Protein AF-A0A376FEC8-F1 (afdb_monomer_lite)

Structure (mmCIF, N/CA/C/O backbone):
data_AF-A0A376FEC8-F1
#
_entry.id   AF-A0A376FEC8-F1
#
loop_
_atom_site.group_PDB
_atom_site.id
_atom_site.type_symbol
_atom_site.label_atom_id
_atom_site.label_alt_id
_atom_site.label_comp_id
_atom_site.label_asym_id
_atom_site.label_entity_id
_atom_site.label_seq_id
_atom_site.pdbx_PDB_ins_code
_atom_site.Cartn_x
_atom_site.Cartn_y
_atom_site.Cartn_z
_atom_site.occupancy
_atom_site.B_iso_or_equiv
_atom_site.auth_seq_id
_atom_site.auth_comp_id
_atom_site.auth_asym_id
_atom_site.auth_atom_id
_atom_site.pdbx_PDB_model_num
ATOM 1 N N . MET A 1 1 ? -14.822 -19.844 12.388 1.00 41.56 1 MET A N 1
ATOM 2 C CA . MET A 1 1 ? -13.877 -18.928 13.060 1.00 41.56 1 MET A CA 1
ATOM 3 C C . MET A 1 1 ? -12.841 -18.533 12.018 1.00 41.56 1 MET A C 1
ATOM 5 O O . MET A 1 1 ? -12.032 -19.374 11.657 1.00 41.56 1 MET A O 1
ATOM 9 N N . ILE A 1 2 ? -12.930 -17.336 11.426 1.00 50.97 2 ILE A N 1
ATOM 10 C CA . ILE A 1 2 ? -11.861 -16.848 10.537 1.00 50.97 2 ILE A CA 1
ATOM 11 C C . ILE A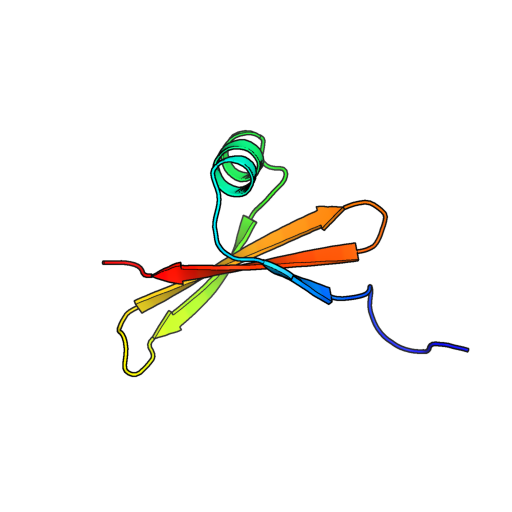 1 2 ? -10.722 -16.422 11.463 1.00 50.97 2 ILE A C 1
ATOM 13 O O . ILE A 1 2 ? -10.700 -15.307 11.974 1.00 50.97 2 ILE A O 1
ATOM 17 N N . ALA A 1 3 ? -9.844 -17.366 11.785 1.00 56.41 3 ALA A N 1
ATOM 18 C CA . ALA A 1 3 ? -8.583 -17.070 12.435 1.00 56.41 3 ALA A CA 1
ATOM 19 C C . ALA A 1 3 ? -7.635 -16.551 11.349 1.00 56.41 3 ALA A C 1
ATOM 21 O O . ALA A 1 3 ? -7.181 -17.320 10.508 1.00 56.41 3 ALA A O 1
ATOM 22 N N . GLY A 1 4 ? -7.381 -15.246 11.324 1.00 56.91 4 GLY A N 1
ATOM 23 C CA . GLY A 1 4 ? -6.396 -14.671 10.412 1.00 56.91 4 GLY A CA 1
ATOM 24 C C . GLY A 1 4 ? -6.783 -13.282 9.941 1.00 56.91 4 GLY A C 1
ATOM 25 O O . GLY A 1 4 ? -7.783 -13.133 9.257 1.00 56.91 4 GLY A O 1
ATOM 26 N N . SER A 1 5 ? -5.975 -12.303 10.353 1.00 72.19 5 SER A N 1
ATOM 27 C CA . SER A 1 5 ? -5.709 -10.980 9.769 1.00 72.19 5 SER A CA 1
ATOM 28 C C . SER A 1 5 ? -6.812 -10.275 8.963 1.00 72.19 5 SER A C 1
ATOM 30 O O . SER A 1 5 ? -7.331 -10.802 7.987 1.00 72.19 5 SER A O 1
ATOM 32 N N . LYS A 1 6 ? -7.067 -9.002 9.316 1.00 78.94 6 LYS A N 1
ATOM 33 C CA . LYS A 1 6 ? -7.939 -8.052 8.593 1.00 78.94 6 LYS A CA 1
ATOM 34 C C . LYS A 1 6 ? -7.912 -8.285 7.067 1.00 78.94 6 LYS A C 1
ATOM 36 O O . LYS A 1 6 ? -6.810 -8.340 6.512 1.00 78.94 6 LYS A O 1
ATOM 41 N N . PRO A 1 7 ? -9.074 -8.386 6.389 1.00 88.75 7 PRO A N 1
ATOM 42 C CA . PRO A 1 7 ? -9.132 -8.676 4.958 1.00 88.75 7 PRO A CA 1
ATOM 43 C C . PRO A 1 7 ? -8.314 -7.652 4.172 1.00 88.75 7 PRO A C 1
ATOM 45 O O . PRO A 1 7 ? -8.419 -6.447 4.415 1.00 88.75 7 PRO A O 1
ATOM 48 N N 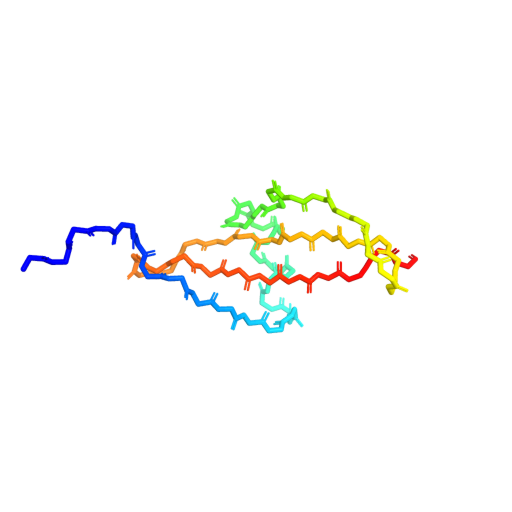. VAL A 1 8 ? -7.476 -8.140 3.256 1.00 90.69 8 VAL A N 1
ATOM 49 C CA . VAL A 1 8 ? -6.564 -7.300 2.474 1.00 90.69 8 VAL A CA 1
ATOM 50 C C . VAL A 1 8 ? -7.125 -7.099 1.075 1.00 90.69 8 VAL A C 1
ATOM 52 O O . VAL A 1 8 ? -7.320 -8.061 0.337 1.00 90.69 8 VAL A O 1
ATOM 55 N N . ILE A 1 9 ? -7.339 -5.844 0.695 1.00 92.06 9 ILE A N 1
ATOM 56 C CA . ILE A 1 9 ? -7.791 -5.459 -0.642 1.00 92.06 9 ILE A CA 1
ATOM 57 C C . ILE A 1 9 ? -6.626 -4.777 -1.353 1.00 92.06 9 ILE A C 1
ATOM 59 O O . ILE A 1 9 ? -5.988 -3.876 -0.804 1.00 92.06 9 ILE A O 1
ATOM 63 N N . ARG A 1 10 ? -6.333 -5.211 -2.580 1.00 93.19 10 ARG A N 1
ATOM 64 C CA . ARG A 1 10 ? -5.329 -4.580 -3.442 1.00 93.19 10 ARG A CA 1
ATOM 65 C C . ARG A 1 10 ? -6.015 -3.695 -4.468 1.00 93.19 10 ARG A C 1
ATOM 67 O O . ARG A 1 10 ? -6.925 -4.147 -5.154 1.00 93.19 10 ARG A O 1
ATOM 74 N N . ILE A 1 11 ? -5.559 -2.455 -4.576 1.00 94.31 11 ILE A N 1
ATOM 75 C CA . ILE A 1 11 ? -6.054 -1.484 -5.553 1.00 94.31 11 ILE A CA 1
ATOM 76 C C . ILE A 1 11 ? -4.892 -0.918 -6.368 1.00 94.31 11 ILE A C 1
ATOM 78 O O . ILE A 1 11 ? -3.741 -0.925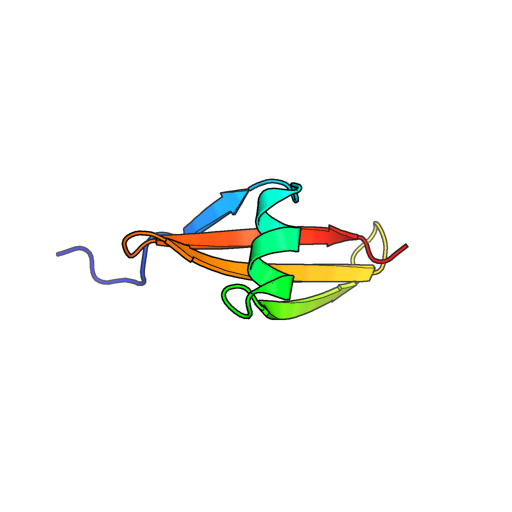 -5.927 1.00 94.31 11 ILE A O 1
ATOM 82 N N . ALA A 1 12 ? -5.198 -0.390 -7.551 1.00 91.94 12 ALA A N 1
ATOM 83 C CA . ALA A 1 12 ? -4.266 0.470 -8.268 1.00 91.94 12 ALA A CA 1
ATOM 84 C C . ALA A 1 12 ? -4.164 1.836 -7.569 1.00 91.94 12 ALA A C 1
ATOM 86 O O . ALA A 1 12 ? -5.148 2.336 -7.012 1.00 91.94 12 ALA A O 1
ATOM 87 N N . ARG A 1 13 ? -2.980 2.458 -7.618 1.00 89.00 13 ARG A N 1
ATOM 88 C CA . ARG A 1 13 ? -2.770 3.817 -7.103 1.00 89.00 13 ARG A CA 1
ATOM 89 C C . ARG A 1 13 ? -3.724 4.782 -7.806 1.00 89.00 13 ARG A C 1
ATOM 91 O O . ARG A 1 13 ? -3.741 4.861 -9.030 1.00 89.00 13 ARG A O 1
ATOM 98 N N . ASN A 1 14 ? -4.471 5.564 -7.033 1.00 90.81 14 ASN A N 1
ATOM 99 C CA . ASN A 1 14 ? -5.378 6.589 -7.551 1.00 90.81 14 ASN A CA 1
ATOM 100 C C . ASN A 1 14 ? -5.247 7.902 -6.749 1.00 90.81 14 ASN A C 1
ATOM 102 O O . ASN A 1 14 ? -4.485 7.981 -5.782 1.00 90.81 14 ASN A O 1
ATOM 106 N N . GLY A 1 15 ? -5.988 8.942 -7.146 1.00 91.75 15 GLY A N 1
ATOM 107 C CA . GLY A 1 15 ? -5.972 10.241 -6.456 1.00 91.75 15 GLY A CA 1
ATOM 108 C C . GLY A 1 15 ? -6.462 10.187 -5.001 1.00 91.75 15 GLY A C 1
ATOM 109 O O . GLY A 1 15 ? -6.065 11.014 -4.185 1.00 91.75 15 GLY A O 1
ATOM 110 N N . HIS A 1 16 ? -7.269 9.185 -4.639 1.00 91.69 16 HIS A N 1
ATOM 111 C CA . HIS A 1 16 ? -7.701 8.980 -3.258 1.00 91.69 16 HIS A CA 1
ATOM 112 C C . HIS A 1 16 ? -6.535 8.558 -2.357 1.00 91.69 16 HIS A C 1
ATOM 114 O O . HIS A 1 16 ? -6.406 9.093 -1.259 1.00 91.69 16 HIS A O 1
ATOM 120 N N . CYS A 1 17 ? -5.648 7.676 -2.833 1.00 91.75 17 CYS A N 1
ATOM 121 C CA . CYS A 1 17 ? -4.449 7.275 -2.088 1.00 91.75 17 CYS A CA 1
ATOM 122 C C . CYS A 1 17 ? -3.540 8.474 -1.785 1.00 91.75 17 CYS A C 1
ATOM 124 O O . CYS A 1 17 ? -3.081 8.616 -0.656 1.00 91.75 17 CYS A O 1
ATOM 126 N N . ALA A 1 18 ? -3.327 9.356 -2.772 1.00 91.75 18 ALA A N 1
ATOM 127 C CA . ALA A 1 18 ? -2.534 10.576 -2.598 1.00 91.75 18 ALA A CA 1
ATOM 128 C C . ALA A 1 18 ? -3.123 11.472 -1.498 1.00 91.75 18 ALA A C 1
ATOM 130 O O . ALA A 1 18 ? -2.435 11.803 -0.536 1.00 91.75 18 ALA A O 1
ATOM 131 N N . ARG A 1 19 ? -4.432 11.734 -1.565 1.00 95.06 19 ARG A N 1
ATOM 132 C CA . ARG A 1 19 ? -5.134 12.531 -0.554 1.00 95.06 19 ARG A CA 1
ATOM 133 C C . ARG A 1 19 ? -5.076 11.909 0.843 1.00 95.06 19 ARG A C 1
ATOM 135 O O . ARG A 1 19 ? -4.982 12.627 1.833 1.00 95.06 19 ARG A O 1
ATOM 142 N N . LEU A 1 20 ? -5.157 10.582 0.952 1.00 94.38 20 LEU A N 1
ATOM 143 C CA . LEU A 1 20 ? -5.042 9.896 2.242 1.00 94.38 20 LEU A CA 1
ATOM 144 C C . LEU A 1 20 ? -3.626 9.985 2.821 1.00 94.38 20 LEU A C 1
ATOM 146 O O . LEU A 1 20 ? -3.495 10.084 4.040 1.00 94.38 20 LEU A O 1
ATOM 150 N N . LEU A 1 21 ? -2.588 9.971 1.977 1.00 93.81 21 LEU A N 1
ATOM 151 C CA . LEU A 1 21 ? -1.202 10.169 2.413 1.00 93.81 21 LEU A CA 1
ATOM 152 C C . LEU A 1 21 ? -1.009 11.586 2.955 1.00 93.81 21 LEU A C 1
ATOM 154 O O . LEU A 1 21 ? -0.468 11.751 4.042 1.00 93.81 21 LEU A O 1
ATOM 158 N N . GLU A 1 22 ? -1.519 12.596 2.244 1.00 94.38 22 GLU A N 1
ATOM 159 C CA . GLU A 1 22 ? -1.480 14.000 2.684 1.00 94.38 22 GLU A CA 1
ATOM 160 C C . GLU A 1 22 ? -2.221 14.212 4.014 1.00 94.38 22 GLU A C 1
ATOM 162 O O . GLU A 1 22 ? -1.814 15.024 4.838 1.00 94.38 22 GLU A O 1
ATOM 167 N N . GLN A 1 23 ? -3.288 13.445 4.256 1.00 94.94 23 GLN A N 1
ATOM 168 C CA . GLN A 1 23 ? -4.035 13.459 5.518 1.00 94.94 23 GLN A CA 1
ATOM 169 C C . GLN A 1 23 ? -3.389 12.624 6.637 1.00 94.94 23 GLN A C 1
ATOM 171 O O . GLN A 1 23 ? -3.961 12.548 7.724 1.00 94.94 23 GLN A O 1
ATOM 176 N N . GLY A 1 24 ? -2.269 11.936 6.383 1.00 93.69 24 GLY A N 1
ATOM 177 C CA . GLY A 1 24 ? -1.646 11.014 7.341 1.00 93.69 24 GLY A CA 1
ATOM 178 C C . GLY A 1 24 ? -2.477 9.759 7.651 1.00 93.69 24 GLY A C 1
ATOM 179 O O . GLY A 1 24 ? -2.217 9.069 8.632 1.00 93.69 24 GLY A O 1
ATOM 180 N N . LYS A 1 25 ? -3.498 9.458 6.835 1.00 94.00 25 LYS A N 1
ATOM 181 C CA . LYS A 1 25 ? -4.366 8.268 6.966 1.00 94.00 25 LYS A CA 1
ATOM 182 C C . LYS A 1 25 ? -3.839 7.055 6.206 1.00 94.00 25 LYS A C 1
ATOM 184 O O . LYS A 1 25 ? -4.320 5.940 6.398 1.00 94.00 25 LYS A O 1
ATOM 189 N N . ALA A 1 26 ? -2.891 7.291 5.315 1.00 95.50 26 ALA A N 1
ATOM 190 C CA . ALA A 1 26 ? -2.172 6.291 4.560 1.00 95.50 26 ALA A CA 1
ATOM 191 C C . ALA A 1 26 ? -0.673 6.440 4.818 1.00 95.50 26 ALA A C 1
ATOM 193 O O . ALA A 1 26 ? -0.197 7.550 5.056 1.00 95.50 26 ALA A O 1
ATOM 194 N N . SER A 1 27 ? 0.062 5.338 4.686 1.00 94.75 27 SER A N 1
ATOM 195 C CA . SER A 1 27 ? 1.519 5.313 4.843 1.00 94.75 27 SER A CA 1
ATOM 196 C C . SER A 1 27 ? 2.157 4.326 3.878 1.00 94.75 27 SER A C 1
ATOM 198 O O . SER A 1 27 ? 1.549 3.316 3.527 1.00 94.75 27 SER A O 1
ATOM 200 N N . TYR A 1 28 ? 3.405 4.576 3.487 1.00 94.88 28 TYR A N 1
ATOM 201 C CA . TYR A 1 28 ? 4.213 3.568 2.802 1.00 94.88 28 TYR A CA 1
ATOM 202 C C . TYR A 1 28 ? 4.841 2.626 3.820 1.00 94.88 28 TYR A C 1
ATOM 204 O O . TYR A 1 28 ? 5.536 3.072 4.729 1.00 94.88 28 TYR A O 1
ATOM 212 N N . THR A 1 29 ? 4.596 1.328 3.671 1.00 92.38 29 THR A N 1
ATOM 213 C CA . THR A 1 29 ? 5.120 0.303 4.589 1.00 92.38 29 THR A CA 1
ATOM 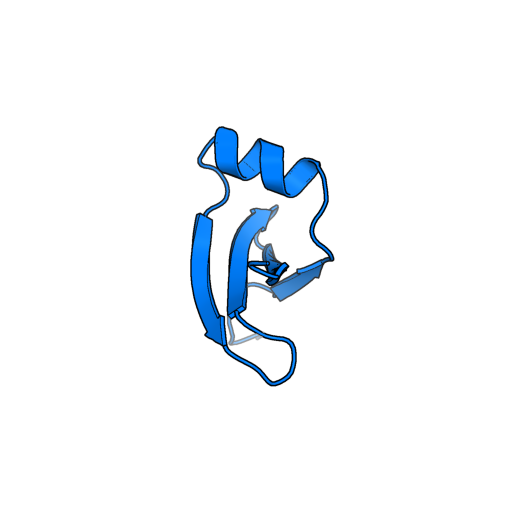214 C C . THR A 1 29 ? 6.247 -0.516 3.997 1.00 92.38 29 THR A C 1
ATOM 216 O O . THR A 1 29 ? 6.954 -1.194 4.733 1.00 92.38 29 THR A O 1
ATOM 219 N N . HIS A 1 30 ? 6.401 -0.502 2.676 1.00 90.00 30 HIS A N 1
ATOM 220 C CA . HIS A 1 30 ? 7.397 -1.317 2.001 1.00 90.00 30 HIS A CA 1
ATOM 221 C C . HIS A 1 30 ? 7.947 -0.567 0.795 1.00 90.00 30 HIS A C 1
ATOM 223 O O . HIS A 1 30 ? 7.196 0.062 0.055 1.00 90.00 30 HIS A O 1
ATOM 229 N N . VAL A 1 31 ? 9.258 -0.645 0.602 1.00 92.25 31 VAL A N 1
ATOM 230 C CA . VAL A 1 31 ? 9.949 -0.212 -0.609 1.00 92.25 31 VAL A CA 1
ATOM 231 C C . VAL A 1 31 ? 10.730 -1.414 -1.110 1.00 92.25 31 VAL A C 1
ATOM 233 O O . VAL A 1 31 ? 11.443 -2.045 -0.334 1.00 92.25 31 VAL A O 1
ATOM 236 N N . GLY A 1 32 ? 10.562 -1.743 -2.383 1.00 89.81 32 GLY A N 1
ATOM 237 C CA . GLY A 1 32 ? 11.168 -2.902 -3.015 1.00 89.81 32 GLY A CA 1
ATOM 238 C C . GLY A 1 32 ? 11.742 -2.566 -4.384 1.00 89.81 32 GLY A C 1
ATOM 239 O O . GLY A 1 32 ? 11.634 -1.443 -4.883 1.00 89.81 32 GLY A O 1
ATOM 240 N N . HIS A 1 33 ? 12.375 -3.563 -4.983 1.00 92.25 33 HIS A N 1
ATOM 241 C CA . HIS A 1 33 ? 12.918 -3.497 -6.329 1.00 92.25 33 HIS A CA 1
ATOM 242 C C . HIS A 1 33 ? 12.631 -4.822 -7.029 1.00 92.25 33 HIS A C 1
ATOM 244 O O . HIS A 1 33 ? 12.987 -5.877 -6.502 1.00 92.25 33 HIS A O 1
ATOM 250 N N . ASP A 1 34 ? 11.978 -4.769 -8.185 1.00 86.06 34 ASP A N 1
ATOM 251 C CA . ASP A 1 34 ? 11.706 -5.935 -9.026 1.00 86.06 34 ASP A CA 1
ATOM 252 C C . ASP A 1 34 ? 12.212 -5.714 -10.462 1.00 86.06 34 ASP A C 1
ATOM 254 O O . ASP A 1 34 ? 12.908 -4.740 -10.749 1.00 86.06 34 ASP A O 1
ATOM 258 N N . GLY A 1 35 ? 11.897 -6.643 -11.371 1.00 83.88 35 GLY A N 1
ATOM 259 C CA . GLY A 1 35 ? 12.308 -6.562 -12.778 1.00 83.88 35 GLY A CA 1
ATOM 260 C C . GLY A 1 35 ? 11.776 -5.337 -13.537 1.00 83.88 35 GLY A C 1
ATOM 261 O O . GLY A 1 35 ? 12.278 -5.044 -14.617 1.00 83.88 35 GLY A O 1
ATOM 262 N N . SER A 1 36 ? 10.803 -4.613 -12.977 1.00 81.75 36 SER A N 1
ATOM 263 C CA . SER A 1 36 ? 10.241 -3.368 -13.518 1.00 81.75 36 SER A CA 1
ATOM 264 C C . SER A 1 36 ? 10.815 -2.110 -12.847 1.00 81.75 36 SER A C 1
ATOM 266 O O . SER A 1 36 ? 10.408 -1.000 -13.190 1.00 81.75 36 SER A O 1
ATOM 268 N N . GLY A 1 37 ? 11.750 -2.258 -11.901 1.00 88.12 37 GLY A N 1
ATOM 269 C CA . GLY A 1 37 ? 12.413 -1.161 -11.197 1.00 88.12 37 GLY A CA 1
ATOM 270 C C . GLY A 1 37 ? 12.022 -1.049 -9.723 1.00 88.12 37 GLY A C 1
ATOM 271 O O . GLY A 1 37 ? 11.562 -1.998 -9.085 1.00 88.12 37 GLY A O 1
ATOM 272 N N . ARG A 1 38 ? 12.257 0.131 -9.135 1.00 92.62 38 ARG A N 1
ATOM 273 C CA . ARG A 1 38 ? 11.917 0.393 -7.729 1.00 92.62 38 ARG A CA 1
ATOM 274 C C . ARG A 1 38 ? 10.417 0.610 -7.595 1.00 92.62 38 ARG A C 1
ATOM 276 O O . ARG A 1 38 ? 9.802 1.286 -8.414 1.00 92.62 38 ARG A O 1
ATOM 283 N N . PHE A 1 39 ? 9.834 0.101 -6.520 1.00 92.38 39 PHE A N 1
ATOM 284 C CA . PHE A 1 39 ? 8.441 0.349 -6.175 1.00 92.38 39 PHE A CA 1
ATOM 285 C C . PHE A 1 39 ? 8.298 0.605 -4.680 1.00 92.38 39 PHE A C 1
ATOM 287 O O . PHE A 1 39 ? 9.128 0.192 -3.870 1.00 92.38 39 PHE A O 1
ATOM 294 N N . ARG A 1 40 ? 7.209 1.265 -4.297 1.00 93.81 40 ARG A N 1
ATOM 295 C CA . ARG A 1 40 ? 6.776 1.365 -2.903 1.00 93.81 40 ARG A CA 1
ATOM 296 C C . ARG A 1 40 ? 5.341 0.897 -2.763 1.00 93.81 40 ARG A C 1
ATOM 298 O O . ARG A 1 40 ? 4.541 1.034 -3.685 1.00 93.81 40 ARG A O 1
ATOM 305 N N . GLN A 1 41 ? 5.020 0.343 -1.604 1.00 94.50 41 GLN A N 1
ATOM 306 C CA . GLN A 1 41 ? 3.685 -0.118 -1.270 1.00 94.50 41 GLN A CA 1
ATOM 307 C C . GLN A 1 41 ? 3.102 0.741 -0.170 1.00 94.50 41 GLN A C 1
ATOM 309 O O . GLN A 1 41 ? 3.701 0.905 0.897 1.00 94.50 41 GLN A O 1
ATOM 314 N N . GLY A 1 42 ? 1.934 1.294 -0.460 1.00 94.94 42 GLY A N 1
ATOM 315 C CA . GLY A 1 42 ? 1.149 2.044 0.495 1.00 94.94 42 GLY A CA 1
ATOM 316 C C . GLY A 1 42 ? 0.084 1.179 1.149 1.00 94.94 42 GLY A C 1
ATOM 317 O O . GLY A 1 42 ? -0.376 0.190 0.569 1.00 94.94 42 GLY A O 1
ATOM 318 N N . VAL A 1 43 ? -0.31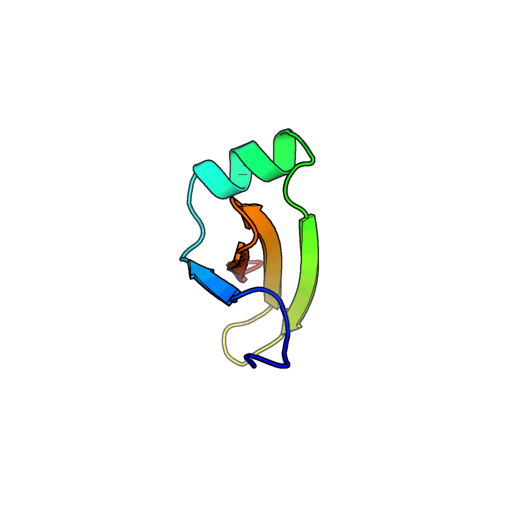3 1.572 2.355 1.00 95.06 43 VAL A N 1
ATOM 319 C CA . VAL A 1 43 ? -1.403 0.964 3.110 1.00 95.06 43 VAL A CA 1
ATOM 320 C C . VAL A 1 43 ? -2.287 2.030 3.751 1.00 95.06 43 VAL A C 1
ATOM 322 O O . VAL A 1 43 ? -1.798 3.065 4.201 1.00 95.06 43 VAL A O 1
ATOM 325 N N . PHE A 1 44 ? -3.583 1.749 3.835 1.00 94.44 44 PHE A N 1
ATOM 326 C CA . PHE A 1 44 ? -4.502 2.394 4.774 1.00 94.44 44 PHE A CA 1
ATOM 327 C C . PHE A 1 44 ? -5.536 1.384 5.271 1.00 94.44 44 PHE A C 1
ATOM 329 O O . PHE A 1 44 ? -5.675 0.293 4.714 1.00 94.44 44 PHE A O 1
ATOM 336 N N . GLU A 1 45 ? -6.266 1.733 6.326 1.00 92.81 45 GLU A N 1
ATOM 337 C CA . GLU A 1 45 ? -7.379 0.923 6.818 1.00 92.81 45 GLU A CA 1
ATOM 338 C C . GLU A 1 45 ? -8.715 1.599 6.509 1.00 92.81 45 GLU A C 1
ATOM 340 O O . GLU A 1 45 ? -8.875 2.806 6.684 1.00 92.81 45 GLU A O 1
ATOM 345 N N . LEU A 1 46 ? -9.681 0.810 6.042 1.00 90.56 46 LEU A N 1
ATOM 346 C CA . LEU A 1 46 ? -11.024 1.268 5.710 1.00 90.56 46 LEU A CA 1
ATOM 347 C C . LEU A 1 46 ? -12.038 0.219 6.158 1.00 90.56 46 LEU A C 1
ATOM 349 O O . LEU A 1 46 ? -11.998 -0.915 5.692 1.00 90.56 46 LEU A O 1
ATOM 353 N N . HIS A 1 47 ? -12.936 0.589 7.074 1.00 89.50 47 HIS A N 1
ATOM 354 C CA . HIS A 1 47 ? -13.994 -0.291 7.594 1.00 89.50 47 HIS A CA 1
ATOM 355 C C . HIS A 1 47 ? -13.491 -1.678 8.047 1.00 89.50 47 HIS A C 1
ATOM 357 O O . HIS A 1 47 ? -14.112 -2.701 7.776 1.00 89.50 47 HIS A O 1
ATOM 363 N N . GLY A 1 48 ? -12.329 -1.728 8.707 1.00 87.50 48 GLY A N 1
ATOM 364 C CA . GLY A 1 48 ? -11.716 -2.982 9.166 1.00 87.50 48 GLY A CA 1
ATOM 365 C C . GLY A 1 48 ? -10.976 -3.780 8.083 1.00 87.50 48 GLY A C 1
ATOM 366 O O . GLY A 1 48 ? -10.362 -4.796 8.402 1.00 87.50 48 GLY A O 1
ATOM 367 N N . CYS A 1 49 ? -10.971 -3.308 6.835 1.00 91.12 49 CYS A N 1
ATOM 368 C CA . CYS A 1 49 ? -10.177 -3.857 5.741 1.00 91.12 49 CYS A CA 1
ATOM 369 C C . CYS A 1 49 ? -8.838 -3.124 5.636 1.00 91.12 49 CYS A C 1
ATOM 371 O O . CYS A 1 49 ? -8.768 -1.903 5.793 1.00 91.12 49 CYS A O 1
ATOM 373 N N . ARG A 1 50 ? -7.774 -3.859 5.323 1.00 92.50 50 ARG A N 1
ATOM 374 C CA . ARG A 1 50 ? -6.468 -3.292 4.993 1.00 92.50 50 ARG A CA 1
ATOM 375 C C . ARG A 1 50 ? -6.384 -3.103 3.486 1.00 92.50 50 ARG A C 1
ATOM 377 O O . ARG A 1 50 ? -6.418 -4.071 2.734 1.00 92.50 50 ARG A O 1
ATOM 384 N N . ILE A 1 51 ? -6.254 -1.868 3.037 1.00 94.44 51 ILE A N 1
ATOM 385 C CA . ILE A 1 51 ? -6.165 -1.542 1.618 1.00 94.44 51 ILE A CA 1
ATOM 386 C C . ILE A 1 51 ? -4.707 -1.292 1.273 1.00 94.44 51 ILE A C 1
ATOM 388 O O . ILE A 1 51 ? -4.037 -0.533 1.967 1.00 94.44 51 ILE A O 1
ATOM 392 N N . THR A 1 52 ? -4.210 -1.934 0.219 1.00 95.12 52 THR A N 1
ATOM 393 C CA . THR A 1 52 ? -2.817 -1.821 -0.228 1.00 95.12 52 THR A CA 1
ATOM 394 C C . THR A 1 52 ? -2.741 -1.481 -1.709 1.00 95.12 52 THR A C 1
ATOM 396 O O . THR A 1 52 ? -3.569 -1.927 -2.501 1.00 95.12 52 THR A O 1
ATOM 399 N N . TRP A 1 53 ? -1.735 -0.705 -2.096 1.00 94.44 53 TRP A N 1
ATOM 400 C CA . TRP A 1 53 ? -1.388 -0.463 -3.498 1.00 94.44 53 TRP A CA 1
ATOM 401 C C . TRP A 1 53 ? 0.123 -0.487 -3.656 1.00 94.44 53 TRP A C 1
ATOM 403 O O . TRP A 1 53 ? 0.855 -0.299 -2.687 1.00 94.44 53 TRP A O 1
ATOM 413 N N . SER A 1 54 ? 0.582 -0.728 -4.879 1.00 93.00 54 SER A N 1
ATOM 414 C CA . SER A 1 54 ? 1.988 -0.576 -5.255 1.00 93.00 54 SER A CA 1
ATOM 415 C C . SER A 1 54 ? 2.092 0.546 -6.279 1.00 93.00 54 SER A C 1
ATOM 417 O O . SER A 1 54 ? 1.219 0.684 -7.137 1.00 93.00 54 SER A O 1
ATOM 419 N N . GLU A 1 55 ? 3.132 1.360 -6.174 1.00 90.94 55 GLU A N 1
ATOM 420 C CA . GLU A 1 55 ? 3.462 2.378 -7.165 1.00 90.94 55 GLU A CA 1
ATOM 421 C C . GLU A 1 55 ? 4.949 2.332 -7.499 1.00 90.94 55 GLU A C 1
ATOM 423 O O . GLU A 1 55 ? 5.793 2.142 -6.619 1.00 90.94 55 GLU A O 1
ATOM 428 N N . SER A 1 56 ? 5.253 2.491 -8.782 1.00 89.62 56 SER A N 1
ATOM 429 C CA . SER A 1 56 ? 6.621 2.554 -9.278 1.00 89.62 56 SER A CA 1
ATOM 430 C C . SER A 1 56 ? 7.279 3.868 -8.865 1.00 89.62 56 SER A C 1
ATOM 432 O O . SER A 1 56 ? 6.663 4.933 -8.908 1.00 89.62 56 SER A O 1
ATOM 434 N N . LEU A 1 57 ? 8.546 3.776 -8.485 1.00 85.06 57 LEU A N 1
ATOM 435 C CA . LEU A 1 57 ? 9.445 4.893 -8.242 1.00 85.06 57 LEU A CA 1
ATOM 436 C C . LEU A 1 57 ? 10.309 5.035 -9.499 1.00 85.06 57 LEU A C 1
ATOM 438 O O . LEU A 1 57 ? 11.344 4.377 -9.605 1.00 85.06 57 LEU A O 1
ATOM 442 N N . HIS A 1 58 ? 9.808 5.799 -10.468 1.00 72.69 58 HIS A N 1
ATOM 443 C CA . HIS A 1 58 ? 10.536 6.155 -11.689 1.00 72.69 58 HIS A CA 1
ATOM 444 C C . HIS A 1 58 ? 11.390 7.402 -11.458 1.00 72.69 58 HIS A C 1
ATOM 446 O O . HIS A 1 58 ? 10.913 8.299 -10.724 1.00 72.69 58 HIS A O 1
#

Organism: Enterobacter asburiae (NCBI:txid61645)

Secondary structure (DSSP, 8-state):
---S-S-EEE----HHHHHHHHTTSEEEEEEEEETTEEEEEEEEEETTEEEEEEEEE-

Sequence (58 aa):
MIAGSKPVIRIARNGHCARLLEQGKASYTHVGHDGSGRFRQGVFELHGCRITWSESLH

pLDDT: mean 88.17, std 11.2, range [41.56, 95.5]

Radius of gyration: 12.55 Å;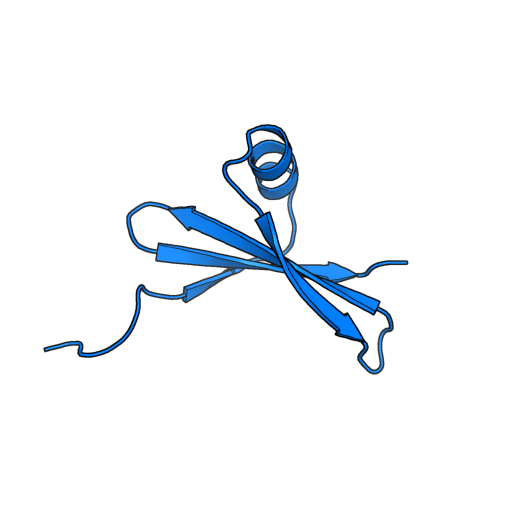 chains: 1; bounding box: 27×33×27 Å

Foldseek 3Di:
DPPDAQAEAEDEDDPVQVVCVVVVQKDWDDWDADPVGIKTKMWGDDPSHIYIYIDHDD